Protein AF-A0A4Y2S3A8-F1 (afdb_monomer_lite)

Secondary structure (DSSP, 8-state):
----SHHHHHHHHHHT--GGGGTT-S---EEHHHHHTT-S-HHHHHHHHHHHHHTTSEEEEESSSSTT-EEEEEHHHHHHHHHHHHT--HHHHHHIIIIITT--BS---HHHHHHTS---HHHH-

InterPro domains:
  IPR018865 Inactive serine/threonine-protein kinase 19-like [PF10494] (17-114)
  IPR018865 Inactive serine/threonine-protein kinase 19-like [PTHR15243] (3-118)

Foldseek 3Di:
DQDPALVSQLVVQQVPQPCVVVVVLDHRKDFLVSSVVSDPDSVRNVVVLVVCLVVLQWEWDAPDDDPRRIIIGGLVSVLVSLCVPVVDDPLSVCCCPQPSVVHSYPDDDPCCCCPVRVDDPVSVD

Structure (mmCIF, N/CA/C/O backbone):
data_AF-A0A4Y2S3A8-F1
#
_entry.id   AF-A0A4Y2S3A8-F1
#
loop_
_atom_site.group_PDB
_atom_site.id
_atom_site.type_symbol
_atom_site.label_atom_id
_atom_site.label_alt_id
_atom_site.label_comp_id
_atom_site.label_asym_id
_atom_site.label_entity_id
_atom_site.label_seq_id
_atom_site.pdbx_PDB_ins_code
_atom_site.Cartn_x
_atom_site.Cartn_y
_atom_site.Cartn_z
_atom_site.occupancy
_atom_site.B_iso_or_equiv
_atom_site.auth_seq_id
_atom_site.auth_comp_id
_atom_site.auth_asym_id
_atom_site.auth_atom_id
_atom_site.pdbx_PDB_model_num
ATOM 1 N N . LEU A 1 1 ? 3.460 -0.541 -22.064 1.00 52.41 1 LEU A N 1
ATOM 2 C CA . LEU A 1 1 ? 4.523 0.434 -21.727 1.00 52.41 1 LEU A CA 1
ATOM 3 C C . LEU A 1 1 ? 5.422 -0.226 -20.698 1.00 52.41 1 LEU A C 1
ATOM 5 O O . LEU A 1 1 ? 4.886 -0.771 -19.743 1.00 52.41 1 LEU A O 1
ATOM 9 N N . VAL A 1 2 ? 6.736 -0.258 -20.923 1.00 64.88 2 VAL A N 1
ATOM 10 C CA . VAL A 1 2 ? 7.682 -0.746 -19.907 1.00 64.88 2 VAL A CA 1
ATOM 11 C C . VAL A 1 2 ? 7.699 0.284 -18.771 1.00 64.88 2 VAL A C 1
ATOM 13 O O . VAL A 1 2 ? 7.905 1.461 -19.066 1.00 64.88 2 VAL A O 1
ATOM 16 N N . PRO A 1 3 ? 7.433 -0.103 -17.514 1.00 75.44 3 PRO A N 1
ATOM 17 C CA . PRO A 1 3 ? 7.460 0.832 -16.398 1.00 75.44 3 PRO A CA 1
ATOM 18 C C . PRO A 1 3 ? 8.834 1.481 -16.215 1.00 75.44 3 PRO A C 1
ATOM 20 O O . PRO A 1 3 ? 9.849 0.790 -16.244 1.00 75.44 3 PRO A O 1
ATOM 23 N N . THR A 1 4 ? 8.866 2.798 -16.013 1.00 82.50 4 THR A N 1
ATOM 24 C CA . THR A 1 4 ? 10.107 3.571 -15.811 1.00 82.50 4 THR A CA 1
ATOM 25 C C . THR A 1 4 ? 10.352 3.969 -14.357 1.00 82.50 4 THR A C 1
ATOM 27 O O . THR A 1 4 ? 11.447 4.412 -14.025 1.00 82.50 4 THR A O 1
ATOM 30 N N . ASP A 1 5 ? 9.344 3.820 -13.499 1.00 89.31 5 ASP A N 1
ATOM 31 C CA . ASP A 1 5 ? 9.361 4.189 -12.084 1.00 89.31 5 ASP A CA 1
ATOM 32 C C . ASP A 1 5 ? 8.507 3.210 -11.255 1.00 89.31 5 ASP A C 1
ATOM 34 O O . ASP A 1 5 ? 7.710 2.436 -11.804 1.00 89.31 5 ASP A O 1
ATOM 38 N N . THR A 1 6 ? 8.654 3.247 -9.926 1.00 92.88 6 THR A N 1
ATOM 39 C CA . THR A 1 6 ? 7.970 2.324 -9.003 1.00 92.88 6 THR A CA 1
ATOM 40 C C . THR A 1 6 ? 6.454 2.431 -9.093 1.00 92.88 6 THR A C 1
ATOM 42 O O . THR A 1 6 ? 5.763 1.414 -9.020 1.00 92.88 6 THR A O 1
ATOM 45 N N . LYS A 1 7 ? 5.913 3.644 -9.259 1.00 93.38 7 LYS A N 1
ATOM 46 C CA . LYS A 1 7 ? 4.465 3.878 -9.304 1.00 93.38 7 LYS A CA 1
ATOM 47 C C . LYS A 1 7 ? 3.871 3.303 -10.586 1.00 93.38 7 LYS A C 1
ATOM 49 O O . LYS A 1 7 ? 2.853 2.616 -10.527 1.00 93.38 7 LYS A O 1
ATOM 54 N N . SER A 1 8 ? 4.534 3.519 -11.717 1.00 93.62 8 SER A N 1
ATOM 55 C CA . SER A 1 8 ? 4.173 2.937 -13.008 1.00 93.62 8 SER A CA 1
ATOM 56 C C . SER A 1 8 ? 4.280 1.409 -12.989 1.00 93.62 8 SER A C 1
ATOM 58 O O . SER A 1 8 ? 3.419 0.727 -13.545 1.00 93.62 8 SER A O 1
ATOM 60 N N . ALA A 1 9 ? 5.298 0.855 -12.320 1.00 94.88 9 ALA A N 1
ATOM 61 C CA . ALA A 1 9 ? 5.475 -0.591 -12.197 1.00 94.88 9 ALA A CA 1
ATOM 62 C C . ALA A 1 9 ? 4.370 -1.210 -11.341 1.00 94.88 9 ALA A C 1
ATOM 64 O O . ALA A 1 9 ? 3.735 -2.176 -11.760 1.00 94.88 9 ALA A O 1
ATOM 65 N N . LEU A 1 10 ? 4.084 -0.609 -10.185 1.00 96.19 10 LEU A N 1
ATOM 66 C CA . LEU A 1 10 ? 2.988 -1.015 -9.313 1.00 96.19 10 LEU A CA 1
ATOM 67 C C . LEU A 1 10 ? 1.642 -0.981 -10.051 1.00 96.19 10 LEU A C 1
ATOM 69 O O . LEU A 1 10 ? 0.920 -1.974 -10.032 1.00 96.19 10 LEU A O 1
ATOM 73 N N . ALA A 1 11 ? 1.334 0.120 -10.745 1.00 95.62 11 ALA A N 1
ATOM 74 C CA . ALA A 1 11 ? 0.090 0.267 -11.500 1.00 95.62 11 ALA A CA 1
ATOM 75 C C . ALA A 1 11 ? -0.033 -0.778 -12.619 1.00 95.62 11 ALA A C 1
ATOM 77 O O . ALA A 1 11 ? -1.106 -1.343 -12.826 1.00 95.62 11 ALA A O 1
ATOM 78 N N . HIS A 1 12 ? 1.069 -1.063 -13.319 1.00 95.06 12 HIS A N 1
ATOM 79 C CA . HIS A 1 12 ? 1.095 -2.082 -14.362 1.00 95.06 12 HIS A CA 1
ATOM 80 C C . HIS A 1 12 ? 0.862 -3.491 -13.807 1.00 95.06 12 HIS A C 1
ATOM 82 O O . HIS A 1 12 ? 0.050 -4.228 -14.354 1.00 95.06 12 HIS A O 1
ATOM 88 N N . ILE A 1 13 ? 1.539 -3.872 -12.719 1.00 95.31 13 ILE A N 1
ATOM 89 C CA . ILE A 1 13 ? 1.379 -5.211 -12.131 1.00 95.31 13 ILE A CA 1
ATOM 90 C C . ILE A 1 13 ? -0.026 -5.368 -11.531 1.00 95.31 13 ILE A C 1
ATOM 92 O O . ILE A 1 13 ? -0.649 -6.416 -11.685 1.00 95.31 13 ILE A O 1
ATOM 96 N N . ALA A 1 14 ? -0.551 -4.320 -10.889 1.00 95.69 14 ALA A N 1
ATOM 97 C CA . ALA A 1 14 ? -1.905 -4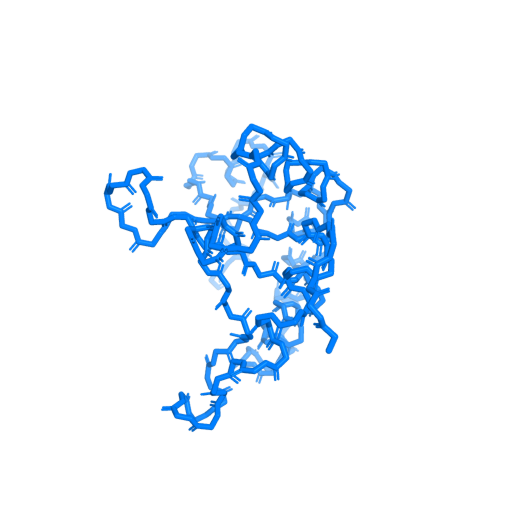.322 -10.344 1.00 95.69 14 ALA A CA 1
ATOM 98 C C . ALA A 1 14 ? -2.968 -4.487 -11.443 1.00 95.69 14 ALA A C 1
ATOM 100 O O . ALA A 1 14 ? -3.931 -5.224 -11.245 1.00 95.69 14 ALA A O 1
ATOM 101 N N . SER A 1 15 ? -2.788 -3.862 -12.614 1.00 94.81 15 SER A N 1
ATOM 102 C CA . SER A 1 15 ? -3.770 -3.944 -13.706 1.00 94.81 15 SER A CA 1
ATOM 103 C C . SER A 1 15 ? -3.839 -5.314 -14.380 1.00 94.81 15 SER A C 1
ATOM 105 O O . SER A 1 15 ? -4.868 -5.654 -14.958 1.00 94.81 15 SER A O 1
ATOM 107 N N . ILE A 1 16 ? -2.774 -6.114 -14.285 1.00 94.38 16 ILE A N 1
ATOM 108 C CA . ILE A 1 16 ? -2.736 -7.492 -14.796 1.00 94.38 16 ILE A CA 1
ATOM 109 C C . ILE A 1 16 ? -3.034 -8.537 -13.711 1.00 94.38 16 ILE A C 1
ATOM 111 O O . ILE A 1 16 ? -2.918 -9.739 -13.965 1.00 94.38 16 ILE A O 1
ATOM 115 N N . PHE A 1 17 ? -3.394 -8.110 -12.496 1.00 94.38 17 PHE A N 1
ATOM 116 C CA . PHE A 1 17 ? -3.729 -9.029 -11.416 1.00 94.38 17 PHE A CA 1
ATOM 117 C C . PHE A 1 17 ? -4.979 -9.849 -11.783 1.00 94.38 17 PHE A C 1
ATOM 119 O O . PHE A 1 17 ? -6.020 -9.274 -12.109 1.00 94.38 17 PHE A O 1
ATOM 126 N N . PRO A 1 18 ? -4.930 -11.191 -11.712 1.00 92.00 18 PRO A N 1
ATOM 127 C CA . PRO A 1 18 ? -6.007 -12.039 -12.206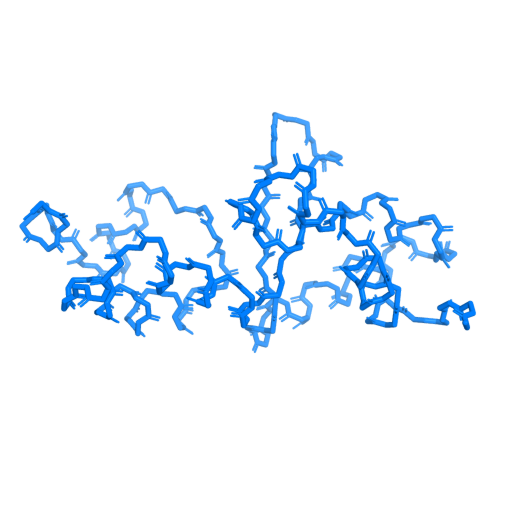 1.00 92.00 18 PRO A CA 1
ATOM 128 C C . PRO A 1 18 ?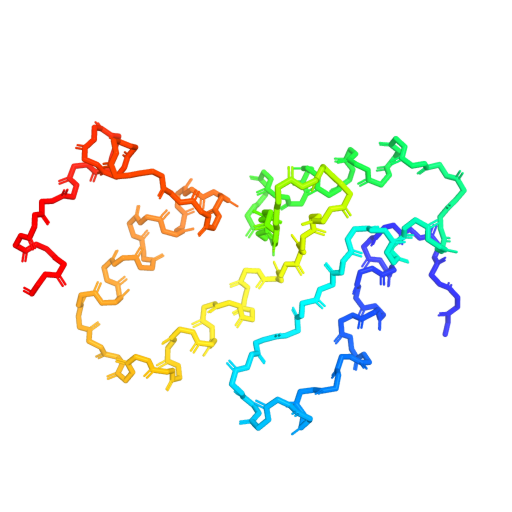 -7.135 -12.177 -11.170 1.00 92.00 18 PRO A C 1
ATOM 130 O O . PRO A 1 18 ? -7.329 -13.249 -10.596 1.00 92.00 18 PRO A O 1
ATOM 133 N N . THR A 1 19 ? -7.890 -11.103 -10.925 1.00 88.19 19 THR A N 1
ATOM 134 C CA . THR A 1 19 ? -9.000 -11.058 -9.947 1.00 88.19 19 THR A CA 1
ATOM 135 C C . THR A 1 19 ? -10.021 -12.185 -10.139 1.00 88.19 19 THR A C 1
ATOM 137 O O . THR A 1 19 ? -10.514 -12.755 -9.161 1.00 88.19 19 THR A O 1
ATOM 140 N N . GLU A 1 20 ? -10.281 -12.573 -11.389 1.00 88.25 20 GLU A N 1
ATOM 141 C CA . GLU A 1 20 ? -11.197 -13.656 -11.757 1.00 88.25 20 GLU A CA 1
ATOM 142 C C . GLU A 1 20 ? -10.770 -15.013 -11.187 1.00 88.25 20 GLU A C 1
ATOM 144 O O . GLU A 1 20 ? -11.606 -15.766 -10.683 1.00 88.25 20 GLU A O 1
ATOM 149 N N . LYS A 1 21 ? -9.459 -15.301 -11.160 1.00 90.94 21 LYS A N 1
ATOM 150 C CA . LYS A 1 21 ? -8.923 -16.542 -10.570 1.00 90.94 21 LYS A CA 1
ATOM 151 C C . LYS A 1 21 ? -9.191 -16.631 -9.069 1.00 90.94 21 LYS A C 1
ATOM 1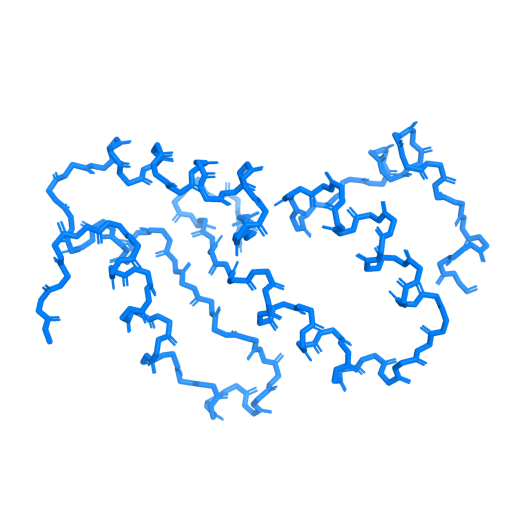53 O O . LYS A 1 21 ? -9.221 -17.725 -8.517 1.00 90.94 21 LYS A O 1
ATOM 158 N N . PHE A 1 22 ? -9.425 -15.492 -8.424 1.00 86.38 22 PHE A N 1
ATOM 159 C CA . PHE A 1 22 ? -9.766 -15.392 -7.009 1.00 86.38 22 PHE A CA 1
ATOM 160 C C . PHE A 1 22 ? -11.262 -15.159 -6.780 1.00 86.38 22 PHE A C 1
ATOM 162 O O . PHE A 1 22 ? -11.655 -14.747 -5.691 1.00 86.38 22 PHE A O 1
ATOM 169 N N . THR A 1 23 ? -12.115 -15.394 -7.787 1.00 86.88 23 THR A N 1
ATOM 170 C CA . THR A 1 23 ? -13.574 -15.189 -7.687 1.00 86.88 23 THR A CA 1
ATOM 171 C C . THR A 1 23 ? -13.932 -13.774 -7.195 1.00 86.88 23 THR A C 1
ATOM 173 O O . THR A 1 23 ? -14.890 -13.592 -6.446 1.00 86.88 23 THR A O 1
ATOM 176 N N . ASN A 1 24 ? -13.121 -12.765 -7.542 1.00 82.50 24 ASN A N 1
ATOM 177 C CA . ASN A 1 24 ? -13.252 -11.381 -7.062 1.00 82.50 24 ASN A CA 1
ATOM 178 C C . ASN A 1 24 ? -13.245 -11.225 -5.524 1.00 82.50 24 ASN A C 1
ATOM 180 O O . ASN A 1 24 ? -13.722 -10.220 -4.985 1.00 82.50 24 ASN A O 1
ATOM 184 N N . ARG A 1 25 ? -12.686 -12.203 -4.801 1.00 83.69 25 ARG A N 1
ATOM 185 C CA . ARG A 1 25 ? -12.551 -12.196 -3.335 1.00 83.69 25 ARG A CA 1
ATOM 186 C C . ARG A 1 25 ? -11.287 -11.508 -2.841 1.00 83.69 25 ARG A C 1
ATOM 188 O O . ARG A 1 25 ? -11.080 -11.457 -1.639 1.00 83.69 25 ARG A O 1
ATOM 195 N N . LEU A 1 26 ? -10.440 -11.012 -3.736 1.00 88.19 26 LEU A N 1
ATOM 196 C CA . LEU A 1 26 ? -9.242 -10.263 -3.376 1.00 88.19 26 LEU A CA 1
ATOM 197 C C . LEU A 1 26 ? -9.150 -8.999 -4.236 1.00 88.19 26 LEU A C 1
ATOM 199 O O . LEU A 1 26 ? -9.471 -9.062 -5.429 1.00 88.19 26 LEU A O 1
ATOM 203 N N . PRO A 1 27 ? -8.719 -7.863 -3.660 1.00 92.81 27 PRO A N 1
ATOM 204 C CA . PRO A 1 27 ? -8.257 -6.737 -4.457 1.00 92.81 27 PRO A CA 1
ATOM 205 C C . PRO A 1 27 ? -6.936 -7.104 -5.162 1.00 92.81 27 PRO A C 1
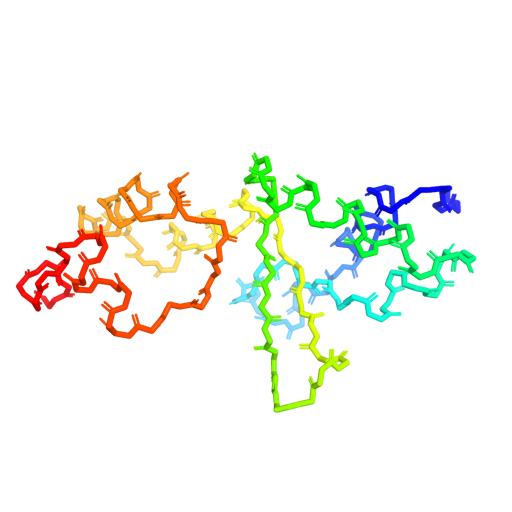ATOM 207 O O . PRO A 1 27 ? -6.310 -8.107 -4.803 1.00 92.81 27 PRO A O 1
ATOM 210 N N . PRO A 1 28 ? -6.476 -6.306 -6.141 1.00 95.00 28 PRO A N 1
ATOM 211 C CA . PRO A 1 28 ? -5.144 -6.466 -6.708 1.00 95.00 28 PRO A CA 1
ATOM 212 C C . PRO A 1 28 ? -4.058 -6.395 -5.631 1.00 95.00 28 PRO A C 1
ATOM 214 O O . PRO A 1 28 ? -3.891 -5.373 -4.965 1.00 95.00 28 PRO A O 1
ATOM 217 N N . ILE A 1 29 ? -3.315 -7.490 -5.465 1.00 93.50 29 ILE A N 1
ATOM 218 C CA . ILE A 1 29 ? -2.169 -7.575 -4.555 1.00 93.50 29 ILE A CA 1
ATOM 219 C C . ILE A 1 29 ? -0.908 -7.693 -5.402 1.00 93.50 29 ILE A C 1
ATOM 221 O O . ILE A 1 29 ? -0.759 -8.634 -6.181 1.00 93.50 29 ILE A O 1
ATOM 225 N N . VAL A 1 30 ? 0.014 -6.752 -5.222 1.00 94.62 30 VAL A N 1
ATOM 226 C CA . VAL A 1 30 ? 1.314 -6.752 -5.895 1.00 94.62 30 VAL A CA 1
ATOM 227 C C . VAL A 1 30 ? 2.395 -7.107 -4.893 1.00 94.62 30 VAL A C 1
ATOM 229 O O . VAL A 1 30 ? 2.508 -6.485 -3.842 1.00 94.62 30 VAL A O 1
ATOM 232 N N . MET A 1 31 ? 3.232 -8.086 -5.211 1.00 93.06 31 MET A N 1
ATOM 233 C CA . MET A 1 31 ? 4.370 -8.419 -4.363 1.00 93.06 31 MET A CA 1
ATOM 234 C C . MET A 1 31 ? 5.526 -7.460 -4.636 1.00 93.06 31 MET A C 1
ATOM 236 O O . MET A 1 31 ? 5.886 -7.204 -5.784 1.00 93.06 31 MET A O 1
ATOM 240 N N . ARG A 1 32 ? 6.185 -6.981 -3.581 1.00 92.81 32 ARG A N 1
ATOM 241 C CA . ARG A 1 32 ? 7.328 -6.063 -3.682 1.00 92.81 32 ARG A CA 1
ATOM 242 C C . ARG A 1 32 ? 8.441 -6.599 -4.587 1.00 92.81 32 ARG A C 1
ATOM 244 O O . ARG A 1 32 ? 8.996 -5.857 -5.393 1.00 92.81 32 ARG A O 1
ATOM 251 N N . HIS A 1 33 ? 8.719 -7.902 -4.518 1.00 91.25 33 HIS A N 1
ATOM 252 C CA . HIS A 1 33 ? 9.722 -8.530 -5.380 1.00 91.25 33 HIS A CA 1
ATOM 253 C C . HIS A 1 33 ? 9.344 -8.504 -6.872 1.00 91.25 33 HIS A C 1
ATOM 255 O O . HIS A 1 33 ? 10.239 -8.504 -7.711 1.00 91.25 33 HIS A O 1
ATOM 261 N N . GLN A 1 34 ? 8.051 -8.437 -7.220 1.00 92.81 34 GLN A N 1
ATOM 262 C CA . GLN A 1 34 ? 7.618 -8.274 -8.612 1.00 92.81 34 GLN A CA 1
ATOM 263 C C . GLN A 1 34 ? 7.981 -6.883 -9.131 1.00 92.81 34 GLN A C 1
ATOM 265 O O . GLN A 1 34 ? 8.383 -6.753 -10.278 1.00 92.81 34 GLN A O 1
ATOM 270 N N . ILE A 1 35 ? 7.917 -5.853 -8.282 1.00 93.62 35 ILE A N 1
ATOM 271 C CA . ILE A 1 35 ? 8.302 -4.482 -8.644 1.00 93.62 35 ILE A CA 1
ATOM 272 C C . ILE A 1 35 ? 9.814 -4.393 -8.877 1.00 93.62 35 ILE A C 1
ATOM 274 O O . ILE A 1 35 ? 10.255 -3.775 -9.845 1.00 93.62 35 ILE A O 1
ATOM 278 N N . TYR A 1 36 ? 10.617 -5.085 -8.060 1.00 92.75 36 TYR A N 1
ATOM 279 C CA . TYR A 1 36 ? 12.064 -5.179 -8.277 1.00 92.75 36 TYR A CA 1
ATOM 280 C C . TYR A 1 36 ? 12.438 -5.793 -9.633 1.00 92.75 36 TYR A C 1
ATOM 282 O O . TYR A 1 36 ? 13.526 -5.518 -10.125 1.00 92.75 36 TYR A O 1
ATOM 290 N N . ALA A 1 37 ? 11.569 -6.599 -10.254 1.00 90.62 37 ALA A N 1
ATOM 291 C CA . ALA A 1 37 ? 11.834 -7.156 -11.581 1.00 90.62 37 ALA A CA 1
ATOM 292 C C . ALA A 1 37 ? 11.813 -6.091 -12.695 1.00 90.62 37 ALA A C 1
ATOM 294 O O . ALA A 1 37 ? 12.430 -6.289 -13.739 1.00 90.62 37 ALA A O 1
ATOM 295 N N . PHE A 1 38 ? 11.141 -4.956 -12.470 1.00 87.81 38 PHE A N 1
ATOM 296 C CA . PHE A 1 38 ? 11.058 -3.844 -13.424 1.00 87.81 38 PHE A CA 1
ATOM 297 C C . PHE A 1 38 ? 12.069 -2.727 -13.137 1.00 87.81 38 PHE A C 1
ATOM 299 O O . PHE A 1 38 ? 12.271 -1.853 -13.975 1.00 87.81 38 PHE A O 1
ATOM 306 N N . MET A 1 39 ? 12.717 -2.749 -11.968 1.00 88.50 39 MET A N 1
ATOM 307 C CA . MET A 1 39 ? 13.488 -1.623 -11.444 1.00 88.50 39 MET A CA 1
ATOM 308 C C . MET A 1 39 ? 14.948 -2.004 -11.206 1.00 88.50 39 MET A C 1
ATOM 310 O O . MET A 1 39 ? 15.255 -3.050 -10.642 1.00 88.50 39 MET A O 1
ATOM 314 N N . LYS A 1 40 ? 15.876 -1.122 -11.593 1.00 85.00 40 LYS A N 1
ATOM 315 C CA . LYS A 1 40 ? 17.321 -1.366 -11.422 1.00 85.00 40 LYS A CA 1
ATOM 316 C C . LYS A 1 40 ? 17.789 -1.212 -9.972 1.00 85.00 40 LYS A C 1
ATOM 318 O O . LYS A 1 40 ? 18.709 -1.908 -9.554 1.00 85.00 40 LYS A O 1
ATOM 323 N N . CYS A 1 41 ? 17.173 -0.307 -9.213 1.00 90.25 41 CYS A N 1
ATOM 324 C CA . CYS A 1 41 ? 17.563 0.016 -7.843 1.00 90.25 41 CYS A CA 1
ATOM 325 C C . CYS A 1 41 ? 16.468 -0.410 -6.858 1.00 90.25 41 CYS A C 1
ATOM 327 O O . CYS A 1 41 ? 15.375 0.153 -6.847 1.00 90.25 41 CYS A O 1
ATOM 329 N N . ARG A 1 42 ? 16.762 -1.405 -6.011 1.00 91.88 42 ARG A N 1
ATOM 330 C CA . ARG A 1 42 ? 15.810 -1.898 -4.996 1.00 91.88 42 ARG A CA 1
ATOM 331 C C . ARG A 1 42 ? 15.576 -0.882 -3.878 1.00 91.88 42 ARG A C 1
ATOM 333 O O . ARG A 1 42 ? 14.451 -0.749 -3.411 1.00 91.88 42 ARG A O 1
ATOM 340 N N . THR A 1 43 ? 16.614 -0.135 -3.505 1.00 91.06 43 THR A N 1
ATOM 341 C CA . THR A 1 43 ? 16.533 0.918 -2.485 1.00 91.06 43 THR A CA 1
ATOM 342 C C . THR A 1 43 ? 15.559 2.024 -2.887 1.00 91.06 43 THR A C 1
ATOM 344 O O . THR A 1 43 ? 14.793 2.492 -2.047 1.00 91.06 43 THR A O 1
ATOM 347 N N . ASP A 1 44 ? 15.542 2.410 -4.167 1.00 91.62 44 ASP A N 1
ATOM 348 C CA . ASP A 1 44 ? 14.610 3.427 -4.669 1.00 91.62 44 ASP A CA 1
ATOM 349 C C . ASP A 1 44 ? 13.168 2.922 -4.626 1.00 91.62 44 ASP A C 1
ATOM 351 O O . ASP A 1 44 ? 12.284 3.639 -4.166 1.00 91.62 44 ASP A O 1
ATOM 355 N N . VAL A 1 45 ? 12.944 1.653 -4.985 1.00 93.56 45 VAL A N 1
ATOM 356 C CA . VAL A 1 45 ? 11.627 1.012 -4.846 1.00 93.56 45 VAL A CA 1
ATOM 357 C C . VAL A 1 45 ? 11.158 1.022 -3.395 1.00 93.56 45 VAL A C 1
ATOM 359 O O . VAL A 1 45 ? 10.026 1.414 -3.124 1.00 93.56 45 VAL A O 1
ATOM 362 N N . ASP A 1 46 ? 12.011 0.625 -2.449 1.00 92.62 46 ASP A N 1
ATOM 363 C CA . ASP A 1 46 ? 11.652 0.621 -1.028 1.00 92.62 46 ASP A CA 1
ATOM 364 C C . ASP A 1 46 ? 11.322 2.028 -0.519 1.00 92.62 46 ASP A C 1
ATOM 366 O O . ASP A 1 46 ? 10.333 2.222 0.195 1.00 92.62 46 ASP A O 1
ATOM 370 N N . LYS A 1 47 ? 12.121 3.023 -0.917 1.00 93.62 47 LYS A N 1
ATOM 371 C CA . LYS A 1 47 ? 11.896 4.425 -0.568 1.00 93.62 47 LYS A CA 1
ATOM 372 C C . LYS A 1 47 ? 10.568 4.923 -1.135 1.00 93.62 47 LYS A C 1
ATOM 374 O O . LYS A 1 47 ? 9.753 5.451 -0.385 1.00 93.62 47 LYS A O 1
ATOM 379 N N . GLU A 1 48 ? 10.324 4.728 -2.426 1.00 94.94 48 GLU A N 1
ATOM 380 C CA . GLU A 1 48 ? 9.115 5.196 -3.108 1.00 94.94 48 GLU A CA 1
ATOM 381 C C . GLU A 1 48 ? 7.851 4.499 -2.591 1.00 94.94 48 GLU A C 1
ATOM 383 O O . GLU A 1 48 ? 6.850 5.170 -2.335 1.00 94.94 48 GLU A O 1
ATOM 388 N N . LEU A 1 49 ? 7.892 3.185 -2.343 1.00 94.06 49 LEU A N 1
ATOM 389 C CA . LEU A 1 49 ? 6.782 2.462 -1.712 1.00 94.06 49 LEU A CA 1
ATOM 390 C C . LEU A 1 49 ? 6.489 2.983 -0.305 1.00 94.06 49 LEU A C 1
ATOM 392 O O . LEU A 1 49 ? 5.323 3.138 0.063 1.00 94.06 49 LEU A O 1
ATOM 396 N N . ASN A 1 50 ? 7.522 3.282 0.484 1.00 92.25 50 ASN A N 1
ATOM 397 C CA . ASN A 1 50 ? 7.333 3.850 1.813 1.00 92.25 50 ASN A CA 1
ATOM 398 C C . ASN A 1 50 ? 6.758 5.274 1.752 1.00 92.25 50 ASN A C 1
ATOM 400 O O . ASN A 1 50 ? 5.922 5.621 2.583 1.00 92.25 50 ASN A O 1
ATOM 404 N N . GLU A 1 51 ? 7.138 6.085 0.764 1.00 94.00 51 GLU A N 1
ATOM 405 C CA . GLU A 1 51 ? 6.528 7.403 0.551 1.00 94.00 51 GLU A CA 1
ATOM 406 C C . GLU A 1 51 ? 5.055 7.295 0.132 1.00 94.00 51 GLU A C 1
ATOM 408 O O . GLU A 1 51 ? 4.212 8.010 0.674 1.00 94.00 51 GLU A O 1
ATOM 413 N N . LEU A 1 52 ? 4.705 6.358 -0.758 1.00 94.44 52 LEU A N 1
ATOM 414 C CA . LEU A 1 52 ? 3.303 6.073 -1.094 1.00 94.44 52 LEU A CA 1
ATOM 415 C C . LEU A 1 52 ? 2.514 5.589 0.133 1.00 94.44 52 LEU A C 1
ATOM 417 O O . LEU A 1 52 ? 1.363 5.989 0.322 1.00 94.44 52 LEU A O 1
ATOM 421 N N . ARG A 1 53 ? 3.132 4.764 0.991 1.00 92.38 53 ARG A N 1
ATOM 422 C CA . ARG A 1 53 ? 2.538 4.308 2.257 1.00 92.38 53 ARG A CA 1
ATOM 423 C C . ARG A 1 53 ? 2.271 5.490 3.189 1.00 92.38 53 ARG A C 1
ATOM 425 O O . ARG A 1 53 ? 1.150 5.633 3.663 1.00 92.38 53 ARG A O 1
ATOM 432 N N . LYS A 1 54 ? 3.258 6.364 3.416 1.00 89.81 54 LYS A N 1
ATOM 433 C CA . LYS A 1 54 ? 3.116 7.563 4.268 1.00 89.81 54 LYS A CA 1
ATOM 434 C C . LYS A 1 54 ? 2.035 8.521 3.767 1.00 89.81 54 LYS A C 1
ATOM 436 O O . LYS A 1 54 ? 1.338 9.119 4.575 1.00 89.81 54 LYS A O 1
ATOM 441 N N . LYS A 1 55 ? 1.865 8.640 2.446 1.00 91.94 55 LYS A N 1
ATOM 442 C CA . LYS A 1 55 ? 0.772 9.410 1.822 1.00 91.94 55 LYS A CA 1
ATOM 443 C C . LYS A 1 55 ? -0.595 8.728 1.926 1.00 91.94 55 LYS A C 1
ATOM 445 O O . LYS A 1 55 ? -1.599 9.298 1.512 1.00 91.94 55 LYS A O 1
ATOM 450 N N . GLY A 1 56 ? -0.642 7.495 2.426 1.00 89.81 56 GLY A N 1
ATOM 451 C CA . GLY A 1 56 ? -1.853 6.695 2.512 1.00 89.81 56 GLY A CA 1
ATOM 452 C C . GLY A 1 56 ? -2.353 6.171 1.163 1.00 89.81 56 GLY A C 1
ATOM 453 O O . GLY A 1 56 ? -3.454 5.627 1.128 1.00 89.81 56 GLY A O 1
ATOM 454 N N . GLU A 1 57 ? -1.578 6.285 0.077 1.00 94.12 57 GLU A N 1
ATOM 455 C CA . GLU A 1 57 ? -1.959 5.816 -1.268 1.00 94.12 57 GLU A CA 1
ATOM 456 C C . GLU A 1 57 ? -1.963 4.284 -1.360 1.00 94.12 57 GLU A C 1
ATOM 458 O O . GLU A 1 57 ? -2.797 3.697 -2.053 1.00 94.12 57 GLU A O 1
ATOM 463 N N . VAL A 1 58 ? -1.052 3.634 -0.632 1.00 94.56 58 VAL A N 1
ATOM 464 C CA . VAL A 1 58 ? -0.926 2.174 -0.586 1.00 94.56 58 VAL A CA 1
ATOM 465 C C . VAL A 1 58 ? -0.894 1.655 0.848 1.00 94.56 58 VAL A C 1
ATOM 467 O O . VAL A 1 58 ? -0.683 2.396 1.813 1.00 94.56 58 VAL A O 1
ATOM 470 N N . ARG A 1 59 ? -1.085 0.347 0.969 1.00 91.50 59 ARG A N 1
ATOM 471 C CA . ARG A 1 59 ? -0.942 -0.451 2.178 1.00 91.50 59 ARG A CA 1
ATOM 472 C C . ARG A 1 59 ? 0.126 -1.515 1.948 1.00 91.50 59 ARG A C 1
ATOM 474 O O . ARG A 1 59 ? 0.098 -2.189 0.919 1.00 91.50 59 ARG A O 1
ATOM 481 N N . LEU A 1 60 ? 1.051 -1.657 2.898 1.00 90.94 60 LEU A N 1
ATOM 482 C CA . LEU A 1 60 ? 2.089 -2.694 2.893 1.00 90.94 60 LEU A CA 1
ATOM 483 C C . LEU A 1 60 ? 1.777 -3.745 3.965 1.00 90.94 60 LEU A C 1
ATOM 485 O O . LEU A 1 60 ? 1.404 -3.386 5.079 1.00 90.94 60 LEU A O 1
ATOM 489 N N . PHE A 1 61 ? 1.956 -5.027 3.649 1.00 86.94 61 PHE A N 1
ATOM 490 C CA . PHE A 1 61 ? 1.811 -6.133 4.603 1.00 86.94 61 PHE A CA 1
ATOM 491 C C . PHE A 1 61 ? 2.796 -7.249 4.350 1.00 86.94 61 PHE A C 1
ATOM 493 O O . PHE A 1 61 ? 3.224 -7.466 3.222 1.00 86.94 61 PHE A O 1
ATOM 500 N N . LYS A 1 62 ? 3.087 -8.010 5.403 1.00 85.38 62 LYS A N 1
ATOM 501 C CA . LYS A 1 62 ? 3.783 -9.288 5.295 1.00 85.38 62 LYS A CA 1
ATOM 502 C C . LYS A 1 62 ? 2.769 -10.407 5.031 1.00 85.38 62 LYS A C 1
ATOM 504 O O . LYS A 1 62 ? 1.797 -10.545 5.765 1.00 85.38 62 LYS A O 1
ATOM 509 N N . LEU A 1 63 ? 3.005 -11.196 3.984 1.00 78.50 63 LEU A N 1
ATOM 510 C CA . LEU A 1 63 ? 2.233 -12.392 3.613 1.00 78.50 63 LEU A CA 1
ATOM 511 C C . LEU A 1 63 ? 2.809 -13.691 4.204 1.00 78.50 63 LEU A C 1
ATOM 513 O O . LEU A 1 63 ? 2.232 -14.757 4.009 1.00 78.50 63 LEU A O 1
ATOM 517 N N . GLY A 1 64 ? 3.914 -13.606 4.946 1.00 71.19 64 GLY A N 1
ATOM 518 C CA . GLY A 1 64 ? 4.485 -14.712 5.706 1.00 71.19 64 GLY A CA 1
ATOM 519 C C . GLY A 1 64 ? 5.677 -14.267 6.550 1.00 71.19 64 GLY A C 1
ATOM 520 O O . GLY A 1 64 ? 5.915 -13.072 6.731 1.00 71.19 64 GLY A O 1
ATOM 521 N N . GLU A 1 65 ? 6.413 -15.234 7.094 1.00 66.12 65 GLU A N 1
ATOM 522 C CA . GLU A 1 65 ? 7.476 -14.987 8.081 1.00 66.12 65 GLU A CA 1
ATOM 523 C C . GLU A 1 65 ? 8.764 -14.420 7.469 1.00 66.12 65 GLU A C 1
ATOM 525 O O . GLU A 1 65 ? 9.592 -13.851 8.179 1.00 66.12 65 GLU A O 1
ATOM 530 N N . LYS A 1 66 ? 8.939 -14.551 6.149 1.00 68.31 66 LYS A N 1
ATOM 531 C CA . LYS A 1 66 ? 10.130 -14.067 5.449 1.00 68.31 66 LYS A CA 1
ATOM 532 C C . LYS A 1 66 ? 9.967 -12.616 4.993 1.00 68.31 66 LYS A C 1
ATOM 534 O O . LYS A 1 66 ? 8.921 -12.212 4.486 1.00 68.31 66 LYS A O 1
ATOM 539 N N . ASP A 1 67 ? 11.044 -11.841 5.098 1.00 59.69 67 ASP A N 1
ATOM 540 C CA . ASP A 1 67 ? 11.065 -10.414 4.741 1.00 59.69 67 ASP A CA 1
ATOM 541 C C . ASP A 1 67 ? 10.895 -10.126 3.233 1.00 59.69 67 ASP A C 1
ATOM 543 O O . ASP A 1 67 ? 10.611 -8.991 2.833 1.00 59.69 67 ASP A O 1
ATOM 547 N N . ASP A 1 68 ? 11.025 -11.136 2.372 1.00 67.00 68 ASP A N 1
ATOM 548 C CA . ASP A 1 68 ? 10.800 -11.034 0.925 1.00 67.00 68 ASP A CA 1
ATOM 549 C C . ASP A 1 68 ? 9.317 -11.162 0.520 1.00 67.00 68 ASP A C 1
ATOM 551 O O . ASP A 1 68 ? 8.960 -10.911 -0.637 1.00 67.00 68 ASP A O 1
ATOM 555 N N . GLN A 1 69 ? 8.429 -11.462 1.473 1.00 79.44 69 GLN A N 1
ATOM 556 C CA . GLN A 1 69 ? 6.992 -11.644 1.250 1.00 79.44 69 GLN A CA 1
ATOM 557 C C . GLN A 1 69 ? 6.176 -10.395 1.611 1.00 79.44 69 GLN A C 1
ATOM 559 O O . GLN A 1 69 ? 5.147 -10.485 2.277 1.00 79.44 69 GLN A O 1
ATOM 564 N N . ILE A 1 70 ? 6.622 -9.216 1.168 1.00 89.56 70 ILE A N 1
ATOM 565 C CA . ILE A 1 70 ? 5.843 -7.977 1.324 1.00 89.56 70 ILE A CA 1
ATOM 566 C C . ILE A 1 70 ? 4.870 -7.811 0.154 1.00 89.56 70 ILE A C 1
ATOM 568 O O . ILE A 1 70 ? 5.293 -7.746 -1.002 1.00 89.56 70 ILE A O 1
ATOM 572 N N . GLY A 1 71 ? 3.580 -7.720 0.473 1.00 92.75 71 GLY A N 1
ATOM 573 C CA . GLY A 1 71 ? 2.499 -7.345 -0.430 1.00 92.75 71 GLY A CA 1
ATOM 574 C C . GLY A 1 71 ? 2.196 -5.847 -0.374 1.00 92.75 71 GLY A C 1
ATOM 575 O O . GLY A 1 71 ? 2.366 -5.196 0.659 1.00 92.75 71 GLY A O 1
ATOM 576 N N . VAL A 1 72 ? 1.741 -5.315 -1.503 1.00 94.38 72 VAL A N 1
ATOM 577 C CA . VAL A 1 72 ? 1.324 -3.930 -1.723 1.00 94.38 72 VAL A CA 1
ATOM 578 C C . VAL A 1 72 ? -0.093 -3.951 -2.286 1.00 94.38 72 VAL A C 1
ATOM 580 O O . VAL A 1 72 ? -0.358 -4.641 -3.270 1.00 94.38 72 VAL A O 1
ATOM 583 N N . VAL A 1 73 ? -0.999 -3.189 -1.678 1.00 94.88 73 VAL A N 1
ATOM 584 C CA . VAL A 1 73 ? -2.377 -2.991 -2.157 1.00 94.88 73 VAL A CA 1
ATOM 585 C C . VAL A 1 73 ? -2.667 -1.496 -2.191 1.00 94.88 73 VAL A C 1
ATOM 587 O O . VAL A 1 73 ? -2.286 -0.775 -1.268 1.00 94.88 73 VAL A O 1
ATOM 590 N N . TYR A 1 74 ? -3.346 -1.006 -3.228 1.00 95.56 74 TYR A N 1
ATOM 591 C CA . TYR A 1 74 ? -3.830 0.373 -3.222 1.00 95.56 74 TYR A CA 1
ATOM 592 C C . TYR A 1 74 ? -4.903 0.550 -2.150 1.00 95.56 74 TYR A C 1
ATOM 594 O O . TYR A 1 74 ? -5.843 -0.235 -2.046 1.00 95.56 74 TYR A O 1
ATOM 602 N N . THR A 1 75 ? -4.806 1.623 -1.370 1.00 93.50 75 THR A N 1
ATOM 603 C CA . THR A 1 75 ? -5.762 1.893 -0.286 1.00 93.50 75 THR A CA 1
ATOM 604 C C . THR A 1 75 ? -7.191 2.029 -0.804 1.00 93.50 75 THR A C 1
ATOM 606 O O . THR A 1 75 ? -8.133 1.646 -0.114 1.00 93.50 75 THR A O 1
ATOM 609 N N . LYS A 1 76 ? -7.355 2.559 -2.022 1.00 93.69 76 LYS A N 1
ATOM 610 C CA . LYS A 1 76 ? -8.649 2.642 -2.702 1.00 93.69 76 LYS A CA 1
ATOM 611 C C . LYS A 1 76 ? -9.246 1.246 -2.910 1.00 93.69 76 LYS A C 1
ATOM 613 O O . LYS A 1 76 ? -10.328 0.979 -2.397 1.00 93.69 76 LYS A O 1
ATOM 618 N N . ASP A 1 77 ? -8.501 0.355 -3.558 1.00 93.19 77 ASP A N 1
ATOM 619 C CA . ASP A 1 77 ? -8.941 -1.013 -3.852 1.00 93.19 77 ASP A CA 1
ATOM 620 C C . ASP A 1 77 ? -9.227 -1.803 -2.567 1.00 93.19 77 ASP A C 1
ATOM 622 O O . ASP A 1 77 ? -10.174 -2.584 -2.510 1.00 93.19 77 ASP A O 1
ATOM 626 N N . TYR A 1 78 ? -8.446 -1.568 -1.505 1.00 91.00 78 TYR A N 1
ATOM 627 C CA . TYR A 1 78 ? -8.702 -2.146 -0.186 1.00 91.00 78 TYR A CA 1
ATOM 628 C C . TYR A 1 78 ? -10.039 -1.679 0.408 1.00 91.00 78 TYR A C 1
ATOM 630 O O . TYR A 1 78 ? -10.819 -2.507 0.873 1.00 91.00 78 TYR A O 1
ATOM 638 N N . LYS A 1 79 ? -10.330 -0.373 0.380 1.00 88.19 79 LYS A N 1
ATOM 639 C CA . LYS A 1 79 ? -11.599 0.173 0.891 1.00 88.19 79 LYS A CA 1
ATOM 640 C C . LYS A 1 79 ? -12.795 -0.366 0.109 1.00 88.19 79 LYS A C 1
ATOM 642 O O . LYS A 1 79 ? -13.749 -0.827 0.722 1.00 88.19 79 LYS A O 1
ATOM 647 N N . GLU A 1 80 ? -12.712 -0.373 -1.220 1.00 88.94 80 GLU A N 1
ATOM 648 C CA . GLU A 1 80 ? -13.756 -0.932 -2.092 1.00 88.94 80 GLU A CA 1
ATOM 649 C C . GLU A 1 80 ? -13.960 -2.435 -1.858 1.00 88.94 80 GLU A C 1
ATOM 651 O O . GLU A 1 80 ? -15.082 -2.940 -1.905 1.00 88.94 80 GLU A O 1
ATOM 656 N N . TYR A 1 81 ? -12.879 -3.168 -1.582 1.00 88.19 81 TYR A N 1
ATOM 657 C CA . TYR A 1 81 ? -12.952 -4.573 -1.198 1.00 88.19 81 TYR A CA 1
ATOM 658 C C . TYR A 1 81 ? -13.683 -4.771 0.137 1.00 88.19 81 TYR A C 1
ATOM 660 O O . TYR A 1 81 ? -14.591 -5.598 0.211 1.00 88.19 81 TYR A O 1
ATOM 668 N N . VAL A 1 82 ? -13.313 -4.015 1.175 1.00 86.00 82 VAL A N 1
ATOM 669 C CA . VAL A 1 82 ? -13.933 -4.110 2.507 1.00 86.00 82 VAL A CA 1
ATOM 670 C C . VAL A 1 82 ? -15.421 -3.751 2.452 1.00 86.00 82 VAL A C 1
ATOM 672 O O . VAL A 1 82 ? -16.233 -4.497 2.994 1.00 86.00 82 VAL A O 1
ATOM 675 N N . ASP A 1 83 ? -15.782 -2.673 1.754 1.00 84.38 83 ASP A N 1
ATOM 676 C CA . ASP A 1 83 ? -17.172 -2.245 1.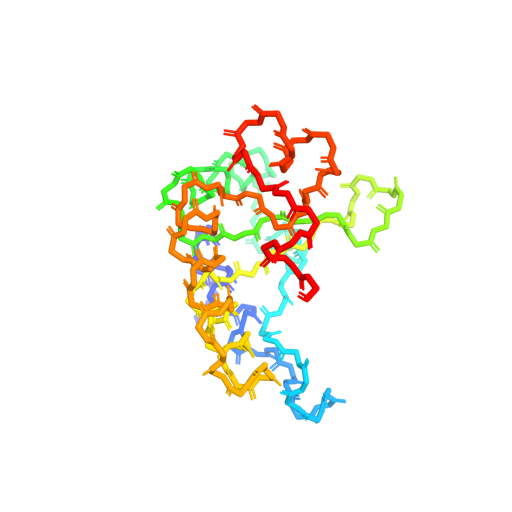528 1.00 84.38 83 ASP A CA 1
ATOM 677 C C . ASP A 1 83 ? -17.999 -3.374 0.880 1.00 84.38 83 ASP A C 1
ATOM 679 O O . ASP A 1 83 ? -19.013 -3.830 1.417 1.00 84.38 83 ASP A O 1
ATOM 683 N N . ARG A 1 84 ? -17.472 -3.958 -0.207 1.00 84.25 84 ARG A N 1
ATOM 684 C CA . ARG A 1 84 ? -18.110 -5.072 -0.924 1.00 84.25 84 ARG A CA 1
ATOM 685 C C . ARG A 1 84 ? -18.301 -6.322 -0.061 1.00 84.25 84 ARG A C 1
ATOM 687 O O . ARG A 1 84 ? -19.335 -6.981 -0.171 1.00 84.25 84 ARG A O 1
ATOM 694 N N . VAL A 1 85 ? -17.304 -6.704 0.739 1.00 83.25 85 VAL A N 1
ATOM 695 C CA . VAL A 1 85 ? -17.343 -7.958 1.517 1.00 83.25 85 VAL A CA 1
ATOM 696 C C . VAL A 1 85 ? -18.174 -7.815 2.788 1.00 83.25 85 VAL A C 1
ATOM 698 O O . VAL A 1 85 ? -18.932 -8.725 3.127 1.00 83.25 85 VAL A O 1
ATOM 701 N N . CYS A 1 86 ? -18.060 -6.684 3.478 1.00 80.69 86 CYS A N 1
ATOM 702 C CA . CYS A 1 86 ? -18.629 -6.508 4.809 1.00 80.69 86 CYS A CA 1
ATOM 703 C C . CYS A 1 86 ? -20.033 -5.877 4.814 1.00 80.69 86 CYS A C 1
ATOM 705 O O . CYS A 1 86 ? -20.589 -5.669 5.891 1.00 80.69 86 CYS A O 1
ATOM 707 N N . ARG A 1 87 ? -20.631 -5.624 3.637 1.00 71.88 87 ARG A N 1
ATOM 708 C CA . ARG A 1 87 ? -22.035 -5.192 3.461 1.00 71.88 87 ARG A CA 1
ATOM 709 C C . ARG A 1 87 ? -22.427 -3.968 4.310 1.00 71.88 87 ARG A C 1
ATOM 711 O O . ARG A 1 87 ? -23.530 -3.921 4.846 1.00 71.88 87 ARG A O 1
ATOM 718 N N . ASN A 1 88 ? -21.526 -2.993 4.412 1.00 63.19 88 ASN A N 1
ATOM 719 C CA . ASN A 1 88 ? -21.767 -1.636 4.926 1.00 63.19 88 ASN A CA 1
ATOM 720 C C . ASN A 1 88 ? -22.434 -1.578 6.304 1.00 63.19 88 ASN A C 1
ATOM 722 O O . ASN A 1 88 ? -23.491 -0.975 6.490 1.00 63.19 88 ASN A O 1
ATOM 726 N N . SER A 1 89 ? -21.797 -2.201 7.296 1.00 81.00 89 SER A N 1
ATOM 727 C CA . SER A 1 89 ? -22.155 -1.962 8.692 1.00 81.00 89 SER A CA 1
ATOM 728 C C . SER A 1 89 ? -21.552 -0.641 9.186 1.00 81.00 89 SER A C 1
ATOM 730 O O . SER A 1 89 ? -20.428 -0.283 8.832 1.00 81.00 89 SER A O 1
ATOM 732 N N . LEU A 1 90 ? -22.265 0.062 10.073 1.00 76.94 90 LEU A N 1
ATOM 733 C CA . LEU A 1 90 ? -21.763 1.282 10.728 1.00 76.94 90 LEU A CA 1
ATOM 734 C C . LEU A 1 90 ? -20.405 1.062 11.423 1.00 76.94 90 LEU A C 1
ATOM 736 O O . LEU A 1 90 ? -19.589 1.977 11.507 1.00 76.94 90 LEU A O 1
ATOM 740 N N . LYS A 1 91 ? -20.144 -0.167 11.884 1.00 79.44 91 LYS A N 1
ATOM 741 C CA . LYS A 1 91 ? -18.874 -0.573 12.500 1.00 79.44 91 LYS A CA 1
ATOM 742 C C . LYS A 1 91 ? -17.725 -0.586 11.490 1.00 79.44 91 LYS A C 1
ATOM 744 O O . LYS A 1 91 ? -16.652 -0.062 11.774 1.00 79.44 91 LYS A O 1
ATOM 749 N N . VAL A 1 92 ? -17.959 -1.130 10.295 1.00 82.19 92 VAL A N 1
ATOM 750 C CA . VAL A 1 92 ? -16.969 -1.151 9.205 1.00 82.19 92 VAL A CA 1
ATOM 751 C C . VAL A 1 92 ? -16.660 0.268 8.741 1.00 82.19 92 VAL A C 1
ATOM 753 O O . VAL A 1 92 ? -15.493 0.619 8.588 1.00 82.19 92 VAL A O 1
ATOM 756 N N . ASP A 1 93 ? -17.681 1.110 8.611 1.00 77.69 93 ASP A N 1
ATOM 757 C CA . ASP A 1 93 ? -17.519 2.526 8.280 1.00 77.69 93 ASP A CA 1
ATOM 758 C C . ASP A 1 93 ? -16.664 3.271 9.309 1.00 77.69 93 ASP A C 1
ATOM 760 O O . ASP A 1 93 ? -15.735 4.000 8.945 1.00 77.69 93 ASP A O 1
ATOM 764 N N . ASN A 1 94 ? -16.946 3.071 10.598 1.00 80.56 94 ASN A N 1
ATOM 765 C CA . ASN A 1 94 ? -16.168 3.668 11.680 1.00 80.56 94 ASN A CA 1
ATOM 766 C C . ASN A 1 94 ? -14.720 3.171 11.668 1.00 80.56 94 ASN A C 1
ATOM 768 O O . ASN A 1 94 ? -13.801 3.978 11.788 1.00 80.56 94 ASN A O 1
ATOM 772 N N . PHE A 1 95 ? -14.490 1.877 11.443 1.00 79.00 95 PHE A N 1
ATOM 773 C CA . PHE A 1 95 ? -13.143 1.323 11.312 1.00 79.00 95 PHE A CA 1
ATOM 774 C C . PHE A 1 95 ? -12.383 1.919 10.114 1.00 79.00 95 PHE A C 1
ATOM 776 O O . PHE A 1 95 ? -11.234 2.352 10.247 1.00 79.00 95 PHE A O 1
ATOM 783 N N . LEU A 1 96 ? -13.027 2.015 8.946 1.00 81.38 96 LEU A N 1
ATOM 784 C CA . LEU A 1 96 ? -12.419 2.581 7.741 1.00 81.38 96 LEU A CA 1
ATOM 785 C C . LEU A 1 96 ? -12.069 4.070 7.900 1.00 81.38 96 LEU A C 1
ATOM 787 O O . LEU A 1 96 ? -11.049 4.520 7.367 1.00 81.38 96 LEU A O 1
ATOM 791 N N . ARG A 1 97 ? -12.894 4.839 8.622 1.00 79.12 97 ARG A N 1
ATOM 792 C CA . ARG A 1 97 ? -12.660 6.271 8.871 1.00 79.12 97 ARG A CA 1
ATOM 793 C C . ARG A 1 97 ? -11.650 6.525 9.982 1.00 79.12 97 ARG A C 1
ATOM 795 O O . ARG A 1 97 ? -10.790 7.378 9.809 1.00 79.12 97 ARG A O 1
ATOM 802 N N . ASN A 1 98 ? -11.738 5.803 11.092 1.00 76.06 98 ASN A N 1
ATOM 803 C CA . ASN A 1 98 ? -10.987 6.146 12.299 1.00 76.06 98 ASN A CA 1
ATOM 804 C C . ASN A 1 98 ? -9.640 5.421 12.377 1.00 76.06 98 ASN A C 1
ATOM 806 O O . ASN A 1 98 ? -8.676 5.985 12.881 1.00 76.06 98 ASN A O 1
ATOM 810 N N . VAL A 1 99 ? -9.548 4.201 11.837 1.00 73.50 99 VAL A N 1
ATOM 811 C CA . VAL A 1 99 ? -8.316 3.397 11.884 1.00 73.50 99 VAL A CA 1
ATOM 812 C C . VAL A 1 99 ? -7.619 3.412 10.537 1.00 73.50 99 VAL A C 1
ATOM 814 O O . VAL A 1 99 ? -6.469 3.832 10.429 1.00 73.50 99 VAL A O 1
ATOM 817 N N . VAL A 1 100 ? -8.326 3.015 9.477 1.00 75.25 100 VAL A N 1
ATOM 818 C CA . VAL A 1 100 ? -7.698 2.861 8.159 1.00 75.25 100 VAL A CA 1
ATOM 819 C C . VAL A 1 100 ? -7.313 4.210 7.563 1.00 75.25 100 VAL A C 1
ATOM 821 O O . VAL A 1 100 ? -6.345 4.265 6.816 1.00 75.25 100 VAL A O 1
ATOM 824 N N . ALA A 1 101 ? -8.010 5.312 7.852 1.00 72.06 101 ALA A N 1
ATOM 825 C CA . ALA A 1 101 ? -7.609 6.621 7.326 1.00 72.06 101 ALA A CA 1
ATOM 826 C C . ALA A 1 101 ? -6.346 7.180 8.001 1.00 72.06 101 ALA A C 1
ATOM 828 O O . ALA A 1 101 ? -5.585 7.894 7.353 1.00 72.06 101 ALA A O 1
ATOM 829 N N . VAL A 1 102 ? -6.134 6.847 9.275 1.00 70.69 102 VAL A N 1
ATOM 830 C CA . VAL A 1 102 ? -5.068 7.418 10.110 1.00 70.69 102 VAL A CA 1
ATOM 831 C C . VAL A 1 102 ? -3.818 6.540 10.090 1.00 70.69 102 VAL A C 1
ATOM 833 O O . VAL A 1 102 ? -2.704 7.056 10.135 1.00 70.69 102 VAL A O 1
ATOM 836 N N . CYS A 1 103 ? -3.985 5.221 9.958 1.00 68.19 103 CYS A N 1
ATOM 837 C CA . CYS A 1 103 ? -2.879 4.278 9.950 1.00 68.19 103 CYS A CA 1
ATOM 838 C C . CYS A 1 103 ? -2.646 3.669 8.556 1.00 68.19 103 CYS A C 1
ATOM 840 O O . CYS A 1 103 ? -3.558 3.073 7.968 1.00 68.19 103 CYS A O 1
ATOM 842 N N . PRO A 1 104 ? -1.423 3.786 8.011 1.00 66.38 104 PRO A N 1
ATOM 843 C CA . PRO A 1 104 ? -1.096 3.281 6.686 1.00 66.38 104 PRO A CA 1
ATOM 844 C C . PRO A 1 104 ? -0.688 1.800 6.669 1.00 66.38 104 PRO A C 1
ATOM 846 O O . PRO A 1 104 ? -0.415 1.252 5.599 1.00 66.38 104 PRO A O 1
ATOM 849 N N . ASP A 1 105 ? -0.633 1.148 7.826 1.00 65.25 105 ASP A N 1
ATOM 850 C CA . ASP A 1 105 ? -0.414 -0.291 7.918 1.00 65.25 105 ASP A CA 1
ATOM 851 C C . ASP A 1 105 ? -1.745 -1.031 7.750 1.00 65.25 105 ASP A C 1
ATOM 853 O O . ASP A 1 105 ? -2.807 -0.478 8.006 1.00 65.25 105 ASP A O 1
ATOM 857 N N . ILE A 1 106 ? -1.709 -2.263 7.248 1.00 64.06 106 ILE A N 1
ATOM 858 C CA . ILE A 1 106 ? -2.906 -3.116 7.065 1.00 64.06 106 ILE A CA 1
ATOM 859 C C . ILE A 1 106 ? -2.930 -4.290 8.051 1.00 64.06 106 ILE A C 1
ATOM 861 O O . ILE A 1 106 ? -3.958 -4.938 8.223 1.00 64.06 106 ILE A O 1
ATOM 865 N N . SER A 1 107 ? -1.804 -4.551 8.717 1.00 60.16 107 SER A N 1
ATOM 866 C CA . SER A 1 107 ? -1.703 -5.482 9.836 1.00 60.16 107 SER A CA 1
ATOM 867 C C . SER A 1 107 ? -1.554 -4.677 11.115 1.00 60.16 107 SER A C 1
ATOM 869 O O . SER A 1 107 ? -0.619 -3.892 11.250 1.00 60.16 107 SER A O 1
ATOM 871 N N . TYR A 1 108 ? -2.465 -4.898 12.053 1.00 60.88 108 TYR A N 1
ATOM 872 C CA . TYR A 1 108 ? -2.484 -4.218 13.338 1.00 60.88 108 TYR A CA 1
ATOM 873 C C . TYR A 1 108 ? -2.326 -5.256 14.441 1.00 60.88 108 TYR A C 1
ATOM 875 O O . TYR A 1 108 ? -3.019 -6.276 14.432 1.00 60.88 108 TYR A O 1
ATOM 883 N N . SER A 1 109 ? -1.436 -5.017 15.403 1.00 58.44 109 SER A N 1
ATOM 884 C CA . SER A 1 109 ? -1.455 -5.819 16.623 1.00 58.44 109 SER A CA 1
ATOM 885 C C . SER A 1 109 ? -2.645 -5.400 17.489 1.00 58.44 109 SER A C 1
ATOM 887 O O . SER A 1 109 ? -3.067 -4.242 17.487 1.00 58.44 109 SER A O 1
ATOM 889 N N . ASN A 1 110 ? -3.168 -6.339 18.281 1.00 57.94 110 ASN A N 1
ATOM 890 C CA . ASN A 1 110 ? -4.245 -6.058 19.237 1.00 57.94 110 ASN A CA 1
ATOM 891 C C . ASN A 1 110 ? -3.845 -4.938 20.222 1.00 57.94 110 ASN A C 1
ATOM 893 O O . ASN A 1 110 ? -4.660 -4.098 20.589 1.00 57.94 110 ASN A O 1
ATOM 897 N N . THR A 1 111 ? -2.559 -4.876 20.579 1.00 61.38 111 THR A N 1
ATOM 898 C CA . THR A 1 111 ? -1.987 -3.818 21.415 1.00 61.38 111 THR A CA 1
ATOM 899 C C . THR A 1 111 ? -2.061 -2.437 20.768 1.00 61.38 111 THR A C 1
ATOM 901 O O . THR A 1 111 ? -2.508 -1.510 21.433 1.00 61.38 111 THR A O 1
ATOM 904 N N . VAL A 1 112 ? -1.710 -2.295 19.483 1.00 64.81 112 VAL A N 1
ATOM 905 C CA . VAL A 1 112 ? -1.786 -1.009 18.762 1.00 64.81 112 VAL A CA 1
ATOM 906 C C . VAL A 1 112 ? -3.236 -0.535 18.649 1.00 64.81 112 VAL A C 1
ATOM 908 O O . VAL A 1 112 ? -3.526 0.623 18.935 1.00 64.81 112 VAL A O 1
ATOM 911 N N . LEU A 1 113 ? -4.174 -1.434 18.326 1.00 63.56 113 LEU A N 1
ATOM 912 C CA . LEU A 1 113 ? -5.599 -1.084 18.234 1.00 63.56 113 LEU A CA 1
ATOM 913 C C . LEU A 1 113 ? -6.174 -0.589 19.572 1.00 63.56 113 LEU A C 1
ATOM 915 O O . LEU A 1 113 ? -6.909 0.396 19.589 1.00 63.56 113 LEU A O 1
ATOM 919 N N . LYS A 1 114 ? -5.815 -1.235 20.690 1.00 65.12 114 LYS A N 1
ATOM 920 C CA . LYS A 1 114 ? -6.306 -0.868 22.029 1.00 65.12 114 LYS A CA 1
ATOM 921 C C . LYS A 1 114 ? -5.626 0.383 22.591 1.00 65.12 114 LYS A C 1
ATOM 923 O O . LYS A 1 114 ? -6.288 1.199 23.219 1.00 65.12 114 LYS A O 1
ATOM 928 N N . GLN A 1 115 ? -4.316 0.529 22.400 1.00 66.06 115 GLN A N 1
ATOM 929 C CA . GLN A 1 115 ? -3.536 1.591 23.047 1.00 66.06 115 GLN A CA 1
ATOM 930 C C . GLN A 1 115 ? -3.489 2.888 22.238 1.00 66.06 115 GLN A C 1
ATOM 932 O O . GLN A 1 115 ? -3.566 3.959 22.831 1.00 66.06 115 GLN A O 1
ATOM 937 N N . GLU A 1 116 ? -3.373 2.812 20.910 1.00 65.50 116 GLU A N 1
ATOM 938 C CA . GLU A 1 116 ? -3.241 4.007 20.063 1.00 65.50 116 GLU A CA 1
ATOM 939 C C . GLU A 1 116 ? -4.580 4.462 19.473 1.00 65.50 116 GLU A C 1
ATOM 941 O O . GLU A 1 116 ? -4.804 5.660 19.320 1.00 65.50 116 GLU A O 1
ATOM 946 N N . PHE A 1 117 ? -5.484 3.522 19.174 1.00 61.47 117 PHE A N 1
ATOM 947 C CA . PHE A 1 117 ? -6.776 3.819 18.539 1.00 61.47 117 PHE A CA 1
ATOM 948 C C . PHE A 1 117 ? -7.978 3.700 19.484 1.00 61.47 117 PHE A C 1
ATOM 950 O O . PHE A 1 117 ? -9.095 3.996 19.067 1.00 61.47 117 PHE A O 1
ATOM 957 N N . GLY A 1 118 ? -7.763 3.288 20.740 1.00 64.12 118 GLY A N 1
ATOM 958 C CA . GLY A 1 118 ? -8.809 3.209 21.765 1.00 64.12 118 GLY A CA 1
ATOM 959 C C . GLY A 1 118 ? -9.961 2.260 21.427 1.00 64.12 118 GLY A C 1
ATOM 960 O O . GLY A 1 118 ? -11.051 2.425 21.964 1.00 64.12 118 GLY A O 1
ATOM 961 N N . LEU A 1 119 ? -9.749 1.299 20.522 1.00 62.91 119 LEU A N 1
ATOM 962 C CA . LEU A 1 119 ? -10.790 0.359 20.117 1.00 62.91 119 LEU A CA 1
ATOM 963 C C . LEU A 1 119 ? -11.002 -0.703 21.194 1.00 62.91 119 LEU A C 1
ATOM 965 O O . LEU A 1 119 ? -10.087 -1.475 21.505 1.00 62.91 119 LEU A O 1
ATOM 969 N N . HIS A 1 120 ? -12.221 -0.767 21.724 1.00 67.06 120 HIS A N 1
ATOM 970 C CA . HIS A 1 120 ? -12.636 -1.778 22.687 1.00 67.06 120 HIS A CA 1
ATOM 971 C C . HIS A 1 120 ? -13.389 -2.924 21.996 1.00 67.06 120 HIS A C 1
ATOM 973 O O . HIS A 1 120 ? -13.798 -2.826 20.841 1.00 67.06 120 HIS A O 1
ATOM 979 N N . GLU A 1 121 ? -13.530 -4.061 22.683 1.00 58.25 121 GLU A N 1
ATOM 980 C CA . GLU A 1 121 ? -14.179 -5.254 22.109 1.00 58.25 121 GLU A CA 1
ATOM 981 C C . GLU A 1 121 ? -15.634 -4.990 21.692 1.00 58.25 121 GLU A C 1
ATOM 983 O O . GLU A 1 121 ? -16.079 -5.532 20.680 1.00 58.25 121 GLU A O 1
ATOM 988 N N . ASP A 1 122 ? -16.317 -4.075 22.383 1.00 63.72 122 ASP A N 1
ATOM 989 C CA . ASP A 1 122 ? -17.685 -3.636 22.080 1.00 63.72 122 ASP A CA 1
ATOM 990 C C . ASP A 1 122 ? -17.801 -2.854 20.753 1.00 63.72 122 ASP A C 1
ATOM 992 O O . ASP A 1 122 ? -18.876 -2.791 20.152 1.00 63.72 122 ASP A O 1
ATOM 996 N N . ASP A 1 123 ? -16.696 -2.291 20.249 1.00 53.97 123 ASP A N 1
ATOM 997 C CA . ASP A 1 123 ? -16.650 -1.588 18.960 1.00 53.97 123 ASP A CA 1
ATOM 998 C C . ASP A 1 123 ? -16.491 -2.555 17.770 1.00 53.97 123 ASP A C 1
ATOM 1000 O O . ASP A 1 123 ? -16.733 -2.179 16.617 1.00 53.97 123 ASP A O 1
ATOM 1004 N N . ILE A 1 124 ? -16.079 -3.803 18.039 1.00 52.81 124 ILE A N 1
ATOM 1005 C CA . ILE A 1 124 ? -15.706 -4.810 17.033 1.00 52.81 124 ILE A CA 1
ATOM 1006 C C . ILE A 1 124 ? -16.702 -5.988 16.993 1.00 52.81 124 ILE A C 1
ATOM 1008 O O . ILE A 1 124 ? -16.968 -6.488 15.897 1.00 52.81 124 ILE A O 1
ATOM 1012 N N . MET A 1 125 ? -17.274 -6.414 18.133 1.00 40.16 125 MET A N 1
ATOM 1013 C CA . MET A 1 125 ? -18.306 -7.473 18.215 1.00 40.16 125 MET A CA 1
ATOM 1014 C C . MET A 1 125 ? -19.710 -6.937 17.976 1.00 40.16 125 MET A C 1
ATOM 1016 O O . MET A 1 125 ? -20.184 -6.062 18.728 1.00 40.16 125 MET A O 1
#

Radius of gyration: 15.71 Å; chains: 1; bounding box: 40×26×45 Å

Sequence (125 aa):
LVPTDTKSALAHIASIFPTEKFTNRLPPIVMRHQIYAFMKCRTDVDKELNELRKKGEVRLFKLGEKDDQIGVVYTKDYKEYVDRVCRNSLKVDNFLRNVVAVCPDISYSNTVLKQEFGLHEDDIM

Organism: Araneus ventricosus (NCBI:txid182803)

pLDDT: mean 81.91, std 13.07, range [40.16, 96.19]